Protein AF-A0A377Z4R5-F1 (afdb_monomer_lite)

Secondary structure (DSSP, 8-state):
-HHHHHHTS-SEEEEEEEPPSS-HHHHHHHHHHHHHHHHHHTT--EEEEEE--TT-SSEEEEEEEEPPPSSS--SS--

Sequence (78 aa):
MAQWLVNGWCRETIFNLKLPMKKRYEEVSQNLAYIQAQLDEHGVNAQIQARQLYHDREEVTVHVRRLWAAVGGRRDER

Radius of gyration: 14.07 Å; chains: 1; bounding box: 26×33×40 Å

Structure (mmCIF, N/CA/C/O backbone):
data_AF-A0A377Z4R5-F1
#
_entry.id   AF-A0A377Z4R5-F1
#
loop_
_atom_site.group_PDB
_atom_site.id
_atom_site.type_symbol
_atom_site.label_atom_id
_atom_site.label_alt_id
_atom_site.label_comp_id
_atom_site.label_asym_id
_atom_site.label_entity_id
_atom_site.label_seq_id
_atom_site.pdbx_PDB_ins_code
_atom_site.Cartn_x
_atom_site.Cartn_y
_atom_site.Cartn_z
_atom_site.occupancy
_atom_site.B_iso_or_equiv
_atom_site.auth_seq_id
_atom_site.auth_comp_id
_atom_site.auth_asym_id
_atom_site.auth_atom_id
_atom_site.pdbx_PDB_model_num
ATOM 1 N N . MET A 1 1 ? -5.747 0.628 -7.445 1.00 89.81 1 MET A N 1
ATOM 2 C CA . MET A 1 1 ? -4.299 0.315 -7.484 1.00 89.81 1 MET A CA 1
ATOM 3 C C . MET A 1 1 ? -4.022 -1.167 -7.687 1.00 89.81 1 MET A C 1
ATOM 5 O O . MET A 1 1 ? -3.234 -1.474 -8.569 1.00 89.81 1 MET A O 1
ATOM 9 N N . ALA A 1 2 ? -4.708 -2.079 -6.984 1.00 90.50 2 ALA A N 1
ATOM 10 C CA . ALA A 1 2 ? -4.562 -3.530 -7.187 1.00 90.50 2 ALA A CA 1
ATOM 11 C C . ALA A 1 2 ? -4.624 -3.964 -8.670 1.00 90.50 2 ALA A C 1
ATOM 13 O O . ALA A 1 2 ? -3.716 -4.639 -9.137 1.00 90.50 2 ALA A O 1
ATOM 14 N N . GLN A 1 3 ? -5.603 -3.474 -9.443 1.00 93.94 3 GLN A N 1
ATOM 15 C CA . GLN A 1 3 ? -5.732 -3.776 -10.878 1.00 93.94 3 GLN A CA 1
ATOM 16 C C . GLN A 1 3 ? -4.465 -3.473 -11.700 1.00 93.94 3 GLN A C 1
ATOM 18 O O . GLN A 1 3 ? -4.077 -4.275 -12.543 1.00 93.94 3 GLN A O 1
ATOM 23 N N . TRP A 1 4 ? -3.798 -2.340 -11.451 1.00 94.06 4 TRP A N 1
ATOM 24 C CA . TRP A 1 4 ? -2.572 -1.965 -12.168 1.00 94.06 4 TRP A CA 1
ATOM 25 C C . TRP A 1 4 ? -1.424 -2.930 -11.859 1.00 94.06 4 TRP A C 1
ATOM 27 O O . TRP A 1 4 ? -0.685 -3.321 -12.760 1.00 94.06 4 TRP A O 1
ATOM 37 N N . LEU A 1 5 ? -1.303 -3.338 -10.593 1.00 92.62 5 LEU A N 1
ATOM 38 C CA . LEU A 1 5 ? -0.272 -4.267 -10.135 1.00 92.62 5 LEU A CA 1
ATOM 39 C C . LEU A 1 5 ? -0.512 -5.691 -10.655 1.00 92.62 5 LEU A C 1
ATOM 41 O O . LEU A 1 5 ? 0.433 -6.341 -11.102 1.00 92.62 5 LEU A O 1
ATOM 45 N N . VAL A 1 6 ? -1.767 -6.151 -10.641 1.00 92.62 6 VAL A N 1
ATOM 46 C CA . VAL A 1 6 ? -2.176 -7.466 -11.159 1.00 92.62 6 VAL A CA 1
ATOM 47 C C . VAL A 1 6 ? -1.939 -7.555 -12.667 1.00 92.62 6 VAL A C 1
ATOM 49 O O . VAL A 1 6 ? -1.287 -8.487 -13.135 1.00 92.62 6 VAL A O 1
ATOM 52 N N . ASN A 1 7 ? -2.383 -6.546 -13.422 1.00 92.00 7 ASN A N 1
ATOM 53 C CA . ASN A 1 7 ? -2.216 -6.505 -14.877 1.00 92.00 7 ASN A CA 1
ATOM 54 C C . ASN A 1 7 ? -0.780 -6.195 -15.317 1.00 92.00 7 ASN A C 1
ATOM 56 O O . ASN A 1 7 ? -0.463 -6.306 -16.498 1.00 92.00 7 ASN A O 1
ATOM 60 N N . GLY A 1 8 ? 0.088 -5.793 -14.388 1.00 91.69 8 GLY A N 1
ATOM 61 C CA . GLY A 1 8 ? 1.475 -5.468 -14.685 1.00 91.69 8 GLY A CA 1
ATOM 62 C C . GLY A 1 8 ? 1.700 -4.146 -15.404 1.00 91.69 8 GLY A C 1
ATOM 63 O O . GLY A 1 8 ? 2.781 -3.938 -15.933 1.00 91.69 8 GLY A O 1
ATOM 64 N N . TRP A 1 9 ? 0.734 -3.230 -15.378 1.00 92.69 9 TRP A N 1
ATOM 65 C CA . TRP A 1 9 ? 0.845 -1.920 -16.031 1.00 92.69 9 TRP A CA 1
ATOM 66 C C . TRP A 1 9 ? 1.901 -1.005 -15.399 1.00 92.69 9 TRP A C 1
ATOM 68 O O . TRP A 1 9 ? 2.278 0.010 -15.979 1.00 92.69 9 TRP A O 1
ATOM 78 N N . CYS A 1 10 ? 2.391 -1.352 -14.209 1.00 92.81 10 CYS A N 1
ATOM 79 C CA . CYS A 1 10 ? 3.548 -0.722 -13.596 1.00 92.81 10 CYS A CA 1
ATOM 80 C C . CYS A 1 10 ? 4.407 -1.748 -12.845 1.00 92.81 10 CYS A C 1
ATOM 82 O O . CYS A 1 10 ? 3.928 -2.782 -12.367 1.00 92.81 10 CYS A O 1
ATOM 84 N N . ARG A 1 11 ? 5.703 -1.441 -12.726 1.00 91.06 11 ARG A N 1
ATOM 85 C CA . ARG A 1 11 ? 6.643 -2.207 -11.892 1.00 91.06 11 ARG A CA 1
ATOM 86 C C . ARG A 1 11 ? 6.628 -1.731 -10.443 1.00 91.06 11 ARG A C 1
ATOM 88 O O . ARG A 1 11 ? 6.674 -2.541 -9.522 1.00 91.06 11 ARG A O 1
ATOM 95 N N . GLU A 1 12 ? 6.564 -0.419 -10.259 1.00 95.56 12 GLU A N 1
ATOM 96 C CA . GLU A 1 12 ? 6.495 0.234 -8.958 1.00 95.56 12 GLU A CA 1
ATOM 97 C C . GLU A 1 12 ? 5.441 1.334 -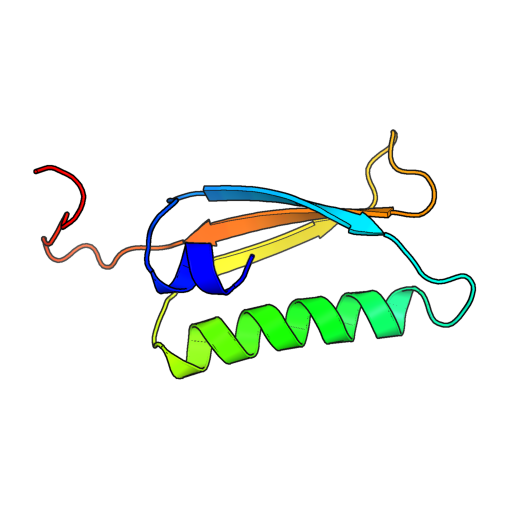9.000 1.00 95.56 12 GLU A C 1
ATOM 99 O O . GLU A 1 12 ? 5.202 1.941 -10.046 1.00 95.56 12 GLU A O 1
ATOM 104 N N . THR A 1 13 ? 4.801 1.586 -7.867 1.00 96.81 13 THR A N 1
ATOM 105 C CA . THR A 1 13 ? 3.815 2.656 -7.732 1.00 96.81 13 THR A CA 1
ATOM 106 C C . THR A 1 13 ? 3.909 3.286 -6.352 1.00 96.81 13 THR A C 1
ATOM 108 O O . THR A 1 13 ? 4.159 2.598 -5.361 1.00 96.81 13 THR A O 1
ATOM 111 N N . ILE A 1 14 ? 3.723 4.603 -6.306 1.00 97.50 14 ILE A N 1
ATOM 112 C CA . ILE A 1 14 ? 3.533 5.376 -5.084 1.00 97.50 14 ILE A CA 1
ATOM 113 C C . ILE A 1 14 ? 2.191 6.086 -5.219 1.00 97.50 14 ILE A C 1
ATOM 115 O O . ILE A 1 14 ? 1.939 6.739 -6.231 1.00 97.50 14 ILE A O 1
ATOM 119 N N . PHE A 1 15 ? 1.327 5.943 -4.222 1.00 97.56 15 PHE A N 1
ATOM 120 C CA . PHE A 1 15 ? 0.022 6.597 -4.196 1.00 97.56 15 PHE A CA 1
ATOM 121 C C . PHE A 1 15 ? -0.412 6.896 -2.761 1.00 97.56 15 PHE A C 1
ATOM 123 O O . PHE A 1 15 ? 0.031 6.245 -1.816 1.00 97.56 15 PHE A O 1
ATOM 130 N N . ASN A 1 16 ? -1.308 7.866 -2.598 1.00 97.56 16 ASN A N 1
ATOM 131 C CA . ASN A 1 16 ? -1.861 8.228 -1.298 1.00 97.56 16 ASN A CA 1
ATOM 132 C C . ASN A 1 16 ? -3.213 7.545 -1.051 1.00 97.56 16 ASN A C 1
ATOM 134 O O . ASN A 1 16 ? -4.062 7.480 -1.941 1.00 97.56 16 ASN A O 1
ATOM 138 N N . LEU A 1 17 ? -3.433 7.092 0.183 1.00 96.94 17 LEU A N 1
ATOM 139 C CA . LEU A 1 17 ? -4.739 6.695 0.707 1.00 96.94 17 LEU A CA 1
ATOM 140 C C . LEU A 1 17 ? -5.228 7.763 1.681 1.00 96.94 17 LEU A C 1
ATOM 142 O O . LEU A 1 17 ? -4.543 8.070 2.655 1.00 96.94 17 LEU A O 1
ATOM 146 N N . LYS A 1 18 ? -6.412 8.327 1.432 1.00 97.25 18 LYS A N 1
ATOM 147 C CA . LYS A 1 18 ? -7.032 9.289 2.350 1.00 97.25 18 L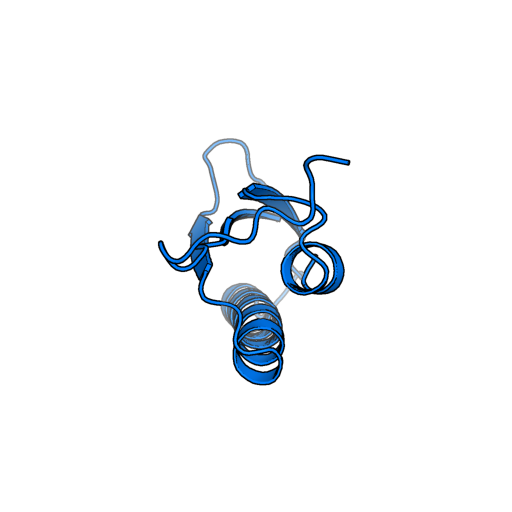YS A CA 1
ATOM 148 C C . LYS A 1 18 ? -7.563 8.563 3.585 1.00 97.25 18 LYS A C 1
ATOM 150 O O . LYS A 1 18 ? -8.126 7.477 3.476 1.00 97.25 18 LYS A O 1
ATOM 155 N N . LEU A 1 19 ? -7.375 9.166 4.753 1.00 96.00 19 LEU A N 1
ATOM 156 C CA . LEU A 1 19 ? -7.788 8.597 6.029 1.00 96.00 19 LEU A CA 1
ATOM 157 C C . LEU A 1 19 ? -9.224 9.008 6.375 1.00 96.00 19 LEU A C 1
ATOM 159 O O . LEU A 1 19 ? -9.580 10.176 6.212 1.00 96.00 19 LEU A O 1
ATOM 163 N N . PRO A 1 20 ? -10.042 8.095 6.925 1.00 95.88 20 PRO A N 1
ATOM 164 C CA . PRO A 1 20 ? -11.340 8.455 7.477 1.00 95.88 20 PRO A CA 1
ATOM 165 C C . PRO A 1 20 ? -11.190 9.264 8.775 1.00 95.88 20 PRO A C 1
ATOM 167 O O . PRO A 1 20 ? -10.147 9.287 9.436 1.00 95.88 20 PRO A O 1
ATOM 170 N N . MET A 1 21 ? -12.277 9.894 9.219 1.00 94.38 21 MET A N 1
ATOM 171 C CA . MET A 1 21 ? -12.263 10.671 10.465 1.00 94.38 21 MET A CA 1
ATOM 172 C C . MET A 1 21 ? -12.035 9.809 11.721 1.00 94.38 21 MET A C 1
ATOM 174 O O . MET A 1 21 ? -11.512 10.305 12.719 1.00 94.38 21 MET A O 1
ATOM 178 N N . LYS A 1 22 ? -12.429 8.529 11.695 1.00 93.81 22 LYS A N 1
ATOM 179 C CA . LYS A 1 22 ? -12.334 7.569 12.810 1.00 93.81 22 LYS A CA 1
ATOM 180 C C . LYS A 1 22 ? -11.765 6.244 12.303 1.00 93.81 22 LYS A C 1
ATOM 182 O O . LYS A 1 22 ? -11.888 5.963 11.121 1.00 93.81 22 LYS A O 1
ATOM 187 N N . LYS A 1 23 ? -11.186 5.432 13.197 1.00 94.88 23 LYS A N 1
ATOM 188 C CA . LYS A 1 23 ? -10.617 4.105 12.875 1.00 94.88 23 LYS A CA 1
ATOM 189 C C . LYS A 1 23 ? -9.580 4.129 11.736 1.00 94.88 23 LYS A C 1
ATOM 191 O O . LYS A 1 23 ? -9.599 3.313 10.821 1.00 94.88 23 LYS A O 1
ATOM 196 N N . ARG A 1 24 ? -8.695 5.133 11.765 1.00 95.38 24 ARG A N 1
ATOM 197 C CA . ARG A 1 24 ? -7.725 5.411 10.690 1.00 95.38 24 ARG A CA 1
ATOM 198 C C . ARG A 1 24 ? -6.782 4.240 10.436 1.00 95.38 24 ARG A C 1
ATOM 200 O O . ARG A 1 24 ? -6.530 3.896 9.287 1.00 95.38 24 ARG A O 1
ATOM 207 N N . TYR A 1 25 ? -6.254 3.653 11.507 1.00 94.88 25 TYR A N 1
ATOM 208 C CA . TYR A 1 25 ? -5.301 2.554 11.412 1.00 94.88 25 TYR A CA 1
ATOM 209 C C . TYR A 1 25 ? -5.968 1.286 10.873 1.00 94.88 25 TYR A C 1
ATOM 211 O O . TYR A 1 25 ? -5.415 0.618 10.001 1.00 94.88 25 TYR A O 1
ATOM 219 N N . GLU A 1 26 ? -7.169 0.984 11.357 1.00 96.06 26 GLU A N 1
ATOM 220 C CA . GLU A 1 26 ? -7.955 -0.168 10.933 1.00 96.06 26 GLU A CA 1
ATOM 221 C C . GLU A 1 26 ? -8.321 -0.059 9.453 1.00 96.06 26 GLU A C 1
ATOM 223 O O . GLU A 1 26 ? -8.115 -1.015 8.712 1.00 96.06 26 GLU A O 1
ATOM 228 N N . GLU A 1 27 ? -8.771 1.115 9.007 1.00 96.50 27 GLU A N 1
ATOM 229 C CA . GLU A 1 27 ? -9.124 1.361 7.608 1.00 96.50 27 GLU A CA 1
ATOM 230 C C . GLU A 1 27 ? -7.911 1.211 6.679 1.00 96.50 27 GLU A C 1
ATOM 232 O O . GLU A 1 27 ? -7.982 0.535 5.654 1.00 96.50 27 GLU A O 1
ATOM 237 N N . VAL A 1 28 ? -6.757 1.791 7.033 1.00 96.44 28 VAL A N 1
ATOM 238 C CA . VAL A 1 28 ? -5.528 1.613 6.238 1.00 96.44 28 VAL A CA 1
ATOM 239 C C . VAL A 1 28 ? -5.117 0.148 6.199 1.00 96.44 28 VAL A C 1
ATOM 241 O O . VAL A 1 28 ? -4.801 -0.365 5.130 1.00 96.44 28 VAL A O 1
ATOM 244 N N . SER A 1 29 ? -5.158 -0.542 7.338 1.00 96.38 29 SER A N 1
ATOM 245 C CA . SER A 1 29 ? -4.792 -1.958 7.420 1.00 96.38 29 SER A CA 1
ATOM 246 C C . SER A 1 29 ? -5.706 -2.828 6.556 1.00 96.38 29 SER A C 1
ATOM 248 O O . SER A 1 29 ? -5.217 -3.703 5.846 1.00 96.38 29 SER A O 1
ATOM 250 N N . GLN A 1 30 ? -7.013 -2.552 6.549 1.00 97.00 30 GLN A N 1
ATOM 251 C CA . GLN A 1 30 ? -7.984 -3.237 5.691 1.00 97.00 30 GLN A CA 1
ATOM 252 C C . GLN A 1 30 ? -7.718 -2.975 4.205 1.00 97.00 30 GLN A C 1
ATOM 254 O O . GLN A 1 30 ? -7.701 -3.914 3.413 1.00 97.00 30 GLN A O 1
ATOM 259 N N . ASN A 1 31 ? -7.434 -1.728 3.826 1.00 96.50 31 ASN A N 1
ATOM 260 C CA . ASN A 1 31 ? -7.112 -1.378 2.442 1.00 96.50 31 ASN A CA 1
ATOM 261 C C . ASN A 1 31 ? -5.805 -2.032 1.959 1.00 96.50 31 ASN A C 1
ATOM 263 O O . ASN A 1 31 ? -5.737 -2.523 0.831 1.00 96.50 31 ASN A O 1
ATOM 267 N N . LEU A 1 32 ? -4.770 -2.085 2.804 1.00 96.62 32 LEU A N 1
ATOM 268 C CA . LEU A 1 32 ? -3.519 -2.780 2.485 1.00 96.62 32 LEU A CA 1
ATOM 269 C C . LEU A 1 32 ? -3.723 -4.298 2.392 1.00 96.62 32 LEU A C 1
ATOM 271 O O . LEU A 1 32 ? -3.213 -4.917 1.460 1.00 96.62 32 LEU A O 1
ATOM 275 N N . ALA A 1 33 ? -4.510 -4.885 3.299 1.00 96.88 33 ALA A N 1
ATOM 276 C CA . ALA A 1 33 ? -4.864 -6.302 3.257 1.00 96.88 33 ALA A CA 1
ATOM 277 C C . ALA A 1 33 ? -5.663 -6.657 1.995 1.00 96.88 33 ALA A C 1
ATOM 279 O O . ALA A 1 33 ? -5.410 -7.692 1.389 1.00 96.88 33 ALA A O 1
ATOM 280 N N . TYR A 1 34 ? -6.570 -5.782 1.550 1.00 97.06 34 TYR A N 1
ATOM 281 C CA . TYR A 1 34 ? -7.286 -5.950 0.287 1.00 97.06 34 TYR A CA 1
ATOM 282 C C . TYR A 1 34 ? -6.328 -5.982 -0.911 1.00 97.06 34 TYR A C 1
ATOM 284 O O . TYR A 1 34 ? -6.434 -6.857 -1.767 1.00 97.06 34 TYR A O 1
ATOM 292 N N . ILE A 1 35 ? -5.359 -5.059 -0.966 1.00 95.62 35 ILE A N 1
ATOM 293 C CA . ILE A 1 35 ? -4.352 -5.051 -2.038 1.00 95.62 35 ILE A CA 1
ATOM 294 C C . ILE A 1 35 ? -3.515 -6.334 -1.997 1.00 95.62 35 ILE A C 1
ATOM 296 O O . ILE A 1 35 ? -3.300 -6.933 -3.047 1.00 95.62 35 ILE A O 1
ATOM 300 N N . GLN A 1 36 ? -3.081 -6.771 -0.812 1.00 95.56 36 GLN A N 1
ATOM 301 C CA . GLN A 1 36 ? -2.319 -8.010 -0.653 1.00 95.56 36 GLN A CA 1
ATOM 302 C C . GLN A 1 36 ? -3.125 -9.234 -1.105 1.00 95.56 36 GLN A C 1
ATOM 304 O O . GLN A 1 36 ? -2.625 -10.019 -1.901 1.00 95.56 36 GLN A O 1
ATOM 309 N N . ALA A 1 37 ? -4.390 -9.350 -0.693 1.00 96.56 37 ALA A N 1
ATOM 310 C CA . ALA A 1 37 ? -5.256 -10.463 -1.078 1.00 96.56 37 ALA A CA 1
ATOM 311 C C . ALA A 1 37 ? -5.437 -10.557 -2.601 1.00 96.56 37 ALA A C 1
ATOM 313 O O . ALA A 1 37 ? -5.367 -11.646 -3.160 1.00 96.56 37 ALA A O 1
ATOM 314 N N . GLN A 1 38 ? -5.607 -9.421 -3.285 1.00 96.00 38 GLN A N 1
ATOM 315 C CA . GLN A 1 38 ? -5.691 -9.387 -4.749 1.00 96.00 38 GLN A CA 1
ATOM 316 C C . GLN A 1 38 ? -4.378 -9.815 -5.419 1.00 96.00 38 GLN A C 1
ATOM 318 O O . GLN A 1 38 ? -4.389 -10.460 -6.462 1.00 96.00 38 GLN A O 1
ATOM 323 N N . LEU A 1 39 ? -3.230 -9.470 -4.840 1.00 93.56 39 LEU A N 1
ATOM 324 C CA . LEU A 1 39 ? -1.940 -9.916 -5.363 1.00 93.56 39 LEU A CA 1
ATOM 325 C C . LEU A 1 39 ? -1.741 -11.421 -5.159 1.00 93.56 39 LEU A C 1
ATOM 327 O O . LEU A 1 39 ? -1.312 -12.099 -6.093 1.00 93.56 39 LEU A O 1
ATOM 331 N N . ASP A 1 40 ? -2.108 -11.938 -3.986 1.00 94.06 40 ASP A N 1
ATOM 332 C CA . ASP A 1 40 ? -2.014 -13.359 -3.647 1.00 94.06 40 ASP A CA 1
ATOM 333 C C . ASP A 1 40 ? -2.930 -14.211 -4.536 1.00 94.06 40 ASP A C 1
ATOM 335 O O . ASP A 1 40 ? -2.489 -15.221 -5.085 1.00 94.06 40 ASP A O 1
ATOM 339 N N . GLU A 1 41 ? -4.173 -13.766 -4.757 1.00 95.19 41 GLU A N 1
ATOM 340 C CA . GLU A 1 41 ? -5.153 -14.422 -5.635 1.00 95.19 41 GLU A CA 1
ATOM 341 C C . GLU A 1 41 ? -4.629 -14.589 -7.072 1.00 95.19 41 GLU A C 1
ATOM 343 O O . GLU A 1 41 ? -4.857 -15.614 -7.714 1.00 95.19 41 GLU A O 1
ATOM 348 N N . HIS A 1 42 ? -3.866 -13.611 -7.563 1.00 93.00 42 HIS A N 1
ATOM 349 C CA . HIS A 1 42 ? -3.272 -13.629 -8.900 1.00 93.00 42 HIS A CA 1
ATOM 350 C C . HIS A 1 42 ? -1.821 -14.146 -8.934 1.00 93.00 42 HIS A C 1
ATOM 352 O O . HIS A 1 42 ? -1.179 -14.094 -9.987 1.00 93.00 42 HIS A O 1
ATOM 358 N N . GLY A 1 43 ? -1.281 -14.633 -7.810 1.00 92.31 43 GLY A N 1
ATOM 359 C CA . GLY A 1 43 ? 0.092 -15.142 -7.715 1.00 92.31 43 GLY A CA 1
ATOM 360 C C . GLY A 1 43 ? 1.170 -14.087 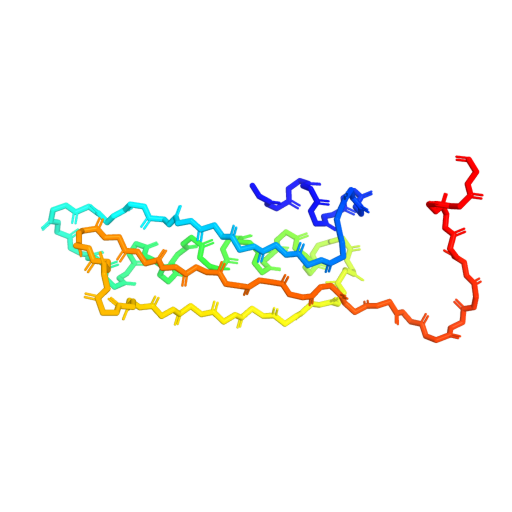-7.996 1.00 92.31 43 GLY A C 1
ATOM 361 O O . GLY A 1 43 ? 2.264 -14.414 -8.465 1.00 92.31 43 GLY A O 1
ATOM 362 N N . VAL A 1 44 ? 0.871 -12.808 -7.760 1.00 91.81 44 VAL A N 1
ATOM 363 C CA . VAL A 1 44 ? 1.791 -11.695 -7.999 1.00 91.81 44 VAL A CA 1
ATOM 364 C C . VAL A 1 44 ? 2.613 -11.430 -6.747 1.00 91.81 44 VAL A C 1
ATOM 366 O O . VAL A 1 44 ? 2.112 -10.932 -5.746 1.00 91.81 44 VAL A O 1
ATOM 369 N N . ASN A 1 45 ? 3.916 -11.687 -6.826 1.00 92.94 45 ASN A N 1
ATOM 370 C CA . ASN A 1 45 ? 4.823 -11.354 -5.736 1.00 92.94 45 ASN A CA 1
ATOM 371 C C . ASN A 1 45 ? 5.096 -9.838 -5.712 1.00 92.94 45 ASN A C 1
ATOM 373 O O . ASN A 1 45 ? 5.497 -9.255 -6.724 1.00 92.94 45 ASN A O 1
ATOM 377 N N . ALA A 1 46 ? 4.886 -9.184 -4.572 1.00 94.00 46 ALA A N 1
ATOM 378 C CA . ALA A 1 46 ? 5.139 -7.757 -4.406 1.00 94.00 46 ALA A CA 1
ATOM 379 C C . ALA A 1 46 ? 5.527 -7.413 -2.964 1.00 94.00 46 ALA A C 1
ATOM 381 O O . ALA A 1 46 ? 5.228 -8.139 -2.022 1.00 94.00 46 ALA A O 1
ATOM 382 N N . GLN A 1 47 ? 6.190 -6.272 -2.800 1.00 95.88 47 GLN A N 1
ATOM 383 C CA . GLN A 1 47 ? 6.511 -5.678 -1.508 1.00 95.88 47 GLN A CA 1
ATOM 384 C C . GLN A 1 47 ? 5.683 -4.413 -1.327 1.00 95.88 47 GLN A C 1
ATOM 386 O O . GLN A 1 47 ? 5.719 -3.536 -2.190 1.00 95.88 47 GLN A O 1
ATOM 391 N N . ILE A 1 48 ? 4.960 -4.321 -0.213 1.00 96.50 48 ILE A N 1
ATOM 392 C CA . ILE A 1 48 ? 4.106 -3.181 0.127 1.00 96.50 48 ILE A CA 1
ATOM 393 C C . ILE A 1 48 ? 4.678 -2.493 1.364 1.00 96.50 48 ILE A C 1
ATOM 395 O O . ILE A 1 48 ? 4.965 -3.141 2.371 1.00 96.50 48 ILE A O 1
ATOM 399 N N . GLN A 1 49 ? 4.831 -1.175 1.295 1.00 97.44 49 GLN A N 1
ATOM 400 C CA . GLN A 1 49 ? 5.231 -0.329 2.413 1.00 97.44 49 GLN A CA 1
ATOM 401 C C . GLN A 1 49 ? 4.279 0.855 2.495 1.00 97.44 49 GLN A C 1
ATOM 403 O O . GLN A 1 49 ? 3.959 1.472 1.485 1.00 97.44 49 GLN A O 1
ATOM 408 N N . ALA A 1 50 ? 3.833 1.193 3.697 1.00 97.19 50 ALA A N 1
ATOM 409 C CA . ALA A 1 50 ? 2.958 2.332 3.917 1.00 97.19 50 ALA A CA 1
ATOM 410 C C . ALA A 1 50 ? 3.507 3.179 5.058 1.00 97.19 50 ALA A C 1
ATOM 412 O O . ALA A 1 50 ? 3.896 2.652 6.103 1.00 97.19 50 ALA A O 1
ATOM 413 N N . ARG A 1 51 ? 3.552 4.494 4.854 1.00 96.88 51 ARG A N 1
ATOM 414 C CA . ARG A 1 51 ? 3.997 5.442 5.871 1.00 96.88 51 ARG A CA 1
ATOM 415 C C . ARG A 1 51 ? 3.272 6.766 5.706 1.00 96.88 51 ARG A C 1
ATOM 417 O O . ARG A 1 51 ? 3.156 7.283 4.603 1.00 96.88 51 ARG A O 1
ATOM 424 N N . GLN A 1 52 ? 2.823 7.324 6.824 1.00 97.19 52 GLN A N 1
ATOM 425 C CA . GLN A 1 52 ? 2.414 8.721 6.879 1.00 97.19 52 GLN A CA 1
ATOM 426 C C . GLN A 1 52 ? 3.683 9.580 6.854 1.00 97.19 52 GLN A C 1
ATOM 428 O O . GLN A 1 52 ? 4.457 9.588 7.816 1.00 97.19 52 GLN A O 1
ATOM 433 N N . LEU A 1 53 ? 3.964 10.199 5.709 1.00 97.62 53 LEU A N 1
ATOM 434 C CA . LEU A 1 53 ? 5.154 11.020 5.502 1.00 97.62 53 LEU A CA 1
ATOM 435 C C . LEU A 1 53 ? 5.003 12.389 6.172 1.00 97.62 53 LEU A C 1
ATOM 437 O O . LEU A 1 53 ? 3.918 12.789 6.575 1.00 97.62 53 LEU A O 1
ATOM 441 N N . TYR A 1 54 ? 6.104 13.139 6.264 1.00 97.50 54 TYR A N 1
ATOM 442 C CA . TYR A 1 54 ? 6.112 14.461 6.904 1.00 97.50 54 TYR A CA 1
ATOM 443 C C . TYR A 1 54 ? 5.102 15.448 6.287 1.00 97.50 54 TYR A C 1
ATOM 445 O O . TYR A 1 54 ? 4.531 16.273 6.994 1.00 97.50 54 TYR A O 1
ATOM 453 N N . HIS A 1 55 ? 4.869 15.350 4.976 1.00 97.00 55 HIS A N 1
ATOM 454 C CA . HIS A 1 55 ? 3.918 16.202 4.260 1.00 97.00 55 HIS A CA 1
ATOM 455 C C . HIS A 1 55 ? 2.489 15.637 4.220 1.00 97.00 55 HIS A C 1
ATOM 457 O O . HIS A 1 55 ? 1.585 16.330 3.752 1.00 97.00 55 HIS A O 1
ATOM 463 N N . ASP A 1 56 ? 2.266 14.424 4.733 1.00 95.25 56 ASP A N 1
ATOM 464 C CA . ASP A 1 56 ? 0.948 13.799 4.740 1.00 95.25 56 ASP A CA 1
ATOM 465 C C . ASP A 1 56 ? 0.114 14.348 5.905 1.00 95.25 56 ASP A C 1
ATOM 467 O O . ASP A 1 56 ? 0.511 14.285 7.070 1.00 95.25 56 ASP A O 1
ATOM 471 N N . ARG A 1 57 ? -1.076 14.878 5.596 1.00 95.50 57 ARG A N 1
ATOM 472 C CA . ARG A 1 57 ? -2.059 15.282 6.614 1.00 95.50 57 ARG A CA 1
ATOM 473 C C . ARG A 1 57 ? -2.956 14.102 6.977 1.00 95.50 57 ARG A C 1
ATOM 475 O O . ARG A 1 57 ? -2.538 13.191 7.680 1.00 95.50 57 ARG A O 1
ATOM 482 N N . GLU A 1 58 ? -4.194 14.093 6.492 1.00 96.44 58 GLU A N 1
ATOM 483 C CA . GLU A 1 58 ? -5.148 12.996 6.690 1.00 96.44 58 GLU A CA 1
ATOM 484 C C . GLU A 1 58 ? -5.018 11.962 5.570 1.00 96.44 58 GLU A C 1
ATOM 486 O O . GLU A 1 58 ? -5.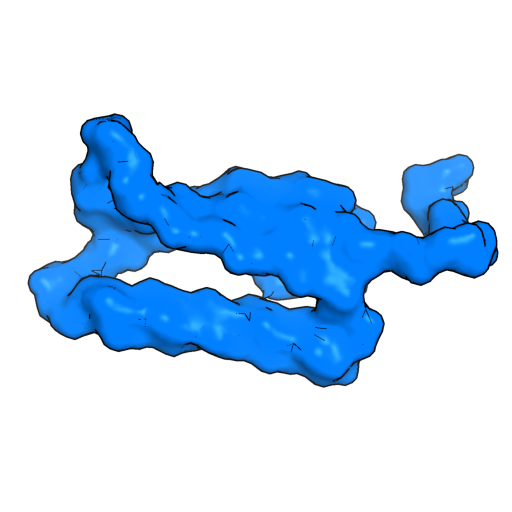979 11.618 4.886 1.00 96.44 58 GLU A O 1
ATOM 491 N N . GLU A 1 59 ? -3.794 11.499 5.345 1.00 97.44 59 GLU A N 1
ATOM 492 C CA . GLU A 1 59 ? -3.481 10.507 4.327 1.00 97.44 59 GLU A CA 1
ATOM 493 C C . GLU A 1 59 ? -2.244 9.693 4.692 1.00 97.44 59 GLU A C 1
ATOM 495 O O . GLU A 1 59 ? -1.497 10.050 5.599 1.00 97.44 59 GLU A O 1
ATOM 500 N N . VAL A 1 60 ? -2.052 8.577 3.998 1.00 97.56 60 VAL A N 1
ATOM 501 C CA . VAL A 1 60 ? -0.864 7.728 4.100 1.00 97.56 60 VAL A CA 1
ATOM 502 C C . VAL A 1 60 ? -0.323 7.500 2.701 1.00 97.56 60 VAL A C 1
ATOM 504 O O . VAL A 1 60 ? -1.077 7.131 1.799 1.00 97.56 60 VAL A O 1
ATOM 507 N N . THR A 1 61 ? 0.980 7.686 2.524 1.00 98.31 61 THR A N 1
ATOM 508 C CA . THR A 1 61 ? 1.673 7.323 1.291 1.00 98.31 61 THR A CA 1
ATOM 509 C C . THR A 1 61 ? 2.004 5.831 1.297 1.00 98.31 61 THR A C 1
ATOM 511 O O . THR A 1 61 ? 2.608 5.312 2.239 1.00 98.31 61 THR A O 1
ATOM 514 N N . VAL A 1 62 ? 1.618 5.132 0.233 1.00 98.06 62 VAL A N 1
ATOM 515 C CA . VAL A 1 62 ? 1.871 3.704 0.026 1.00 98.06 62 VAL A CA 1
ATOM 516 C C . VAL A 1 62 ? 2.802 3.536 -1.165 1.00 98.06 62 VAL A C 1
ATOM 518 O O . VAL A 1 62 ? 2.544 4.075 -2.238 1.00 98.06 62 VAL A O 1
ATOM 521 N N . HIS A 1 63 ? 3.867 2.764 -0.981 1.00 98.12 63 HIS A N 1
ATOM 522 C CA . HIS A 1 63 ? 4.744 2.276 -2.038 1.00 98.12 63 HIS A CA 1
ATOM 523 C C . HIS A 1 63 ? 4.505 0.785 -2.246 1.00 98.12 63 HIS A C 1
ATOM 525 O O . HIS A 1 63 ? 4.438 0.012 -1.287 1.00 98.12 63 HIS A O 1
ATOM 531 N N . VAL A 1 64 ? 4.382 0.380 -3.507 1.00 97.12 64 VAL A N 1
ATOM 532 C CA . VAL A 1 64 ? 4.321 -1.030 -3.890 1.00 97.12 64 VAL A CA 1
ATOM 533 C C . VAL A 1 64 ? 5.339 -1.306 -4.980 1.00 97.12 64 VAL A C 1
ATOM 535 O O . VAL A 1 64 ? 5.333 -0.648 -6.022 1.00 97.12 64 VAL A O 1
ATOM 538 N N . ARG A 1 65 ? 6.176 -2.321 -4.762 1.00 95.69 65 ARG A N 1
ATOM 539 C CA . ARG A 1 65 ? 7.132 -2.838 -5.741 1.00 95.69 65 ARG A CA 1
ATOM 540 C C . ARG A 1 65 ? 6.761 -4.258 -6.138 1.00 95.69 65 ARG A C 1
ATOM 542 O O . ARG A 1 65 ? 6.866 -5.174 -5.325 1.00 95.69 65 ARG A O 1
ATOM 549 N N . ARG A 1 66 ? 6.381 -4.451 -7.400 1.00 92.50 66 ARG A N 1
ATOM 550 C CA . ARG A 1 66 ? 6.121 -5.771 -7.982 1.00 92.50 66 ARG A CA 1
ATOM 551 C C . ARG A 1 66 ? 7.447 -6.481 -8.263 1.00 92.50 66 ARG A C 1
ATOM 553 O O . ARG A 1 66 ? 8.346 -5.921 -8.893 1.00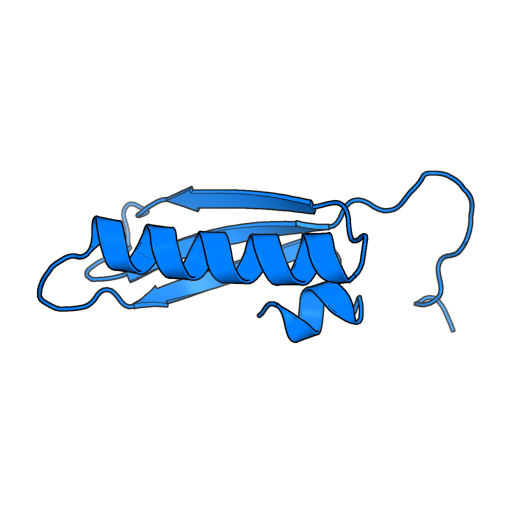 92.50 66 ARG A O 1
ATOM 560 N N . LEU A 1 67 ? 7.569 -7.721 -7.801 1.00 89.94 67 LEU A N 1
ATOM 561 C CA . LEU A 1 67 ? 8.712 -8.593 -8.044 1.00 89.94 67 LEU A CA 1
ATOM 562 C C . LEU A 1 67 ? 8.364 -9.547 -9.187 1.00 89.94 67 LEU A C 1
ATOM 564 O O . LEU A 1 67 ? 7.389 -10.292 -9.120 1.00 89.94 67 LEU A O 1
ATOM 568 N N . TRP A 1 68 ? 9.159 -9.529 -10.252 1.00 82.44 68 TRP A N 1
ATOM 569 C CA . TRP A 1 68 ? 9.045 -10.512 -11.329 1.00 82.44 68 TRP A CA 1
ATOM 570 C C . TRP A 1 68 ? 10.010 -11.657 -11.070 1.00 82.44 68 TRP A C 1
ATOM 572 O O . TRP A 1 68 ? 11.147 -11.427 -10.653 1.00 82.44 68 TRP A O 1
ATOM 582 N N . ALA A 1 69 ? 9.558 -12.888 -11.305 1.00 68.38 69 ALA A N 1
ATOM 583 C CA . ALA A 1 69 ? 10.443 -14.041 -11.269 1.00 68.38 69 ALA A CA 1
ATOM 584 C C . ALA A 1 69 ? 11.584 -13.843 -12.281 1.00 68.38 69 ALA A C 1
ATOM 586 O O . ALA A 1 69 ? 11.371 -13.332 -13.379 1.00 68.38 69 ALA A O 1
ATOM 587 N N . ALA A 1 70 ? 12.795 -14.263 -11.914 1.00 57.59 70 ALA A N 1
ATOM 588 C CA . ALA A 1 70 ? 13.997 -14.128 -12.740 1.00 57.59 70 ALA A CA 1
ATOM 589 C C . ALA A 1 70 ? 13.963 -14.959 -14.044 1.00 57.59 70 ALA A C 1
ATOM 591 O O . ALA A 1 70 ? 14.887 -14.875 -14.849 1.00 57.59 70 ALA A O 1
ATOM 592 N N . VAL A 1 71 ? 12.912 -15.756 -14.269 1.00 50.41 71 VAL A N 1
ATOM 593 C CA . VAL A 1 71 ? 12.738 -16.550 -15.489 1.00 50.41 71 VAL A CA 1
ATOM 594 C C . VAL A 1 71 ? 12.006 -15.704 -16.529 1.00 50.41 71 VAL A C 1
ATOM 596 O O . VAL A 1 71 ? 10.893 -15.232 -16.304 1.00 50.41 71 VAL A O 1
ATOM 599 N N . GLY A 1 72 ? 12.699 -15.479 -17.646 1.00 49.44 72 GLY A N 1
ATOM 600 C CA . GLY A 1 72 ? 12.396 -14.484 -18.666 1.00 49.44 72 GLY A CA 1
ATOM 601 C C . GLY A 1 72 ? 10.966 -14.516 -19.194 1.00 49.44 72 GLY A C 1
ATOM 602 O O . GLY A 1 72 ? 10.449 -15.538 -19.637 1.00 49.44 72 GLY A O 1
ATOM 603 N N . GLY A 1 73 ? 10.359 -13.336 -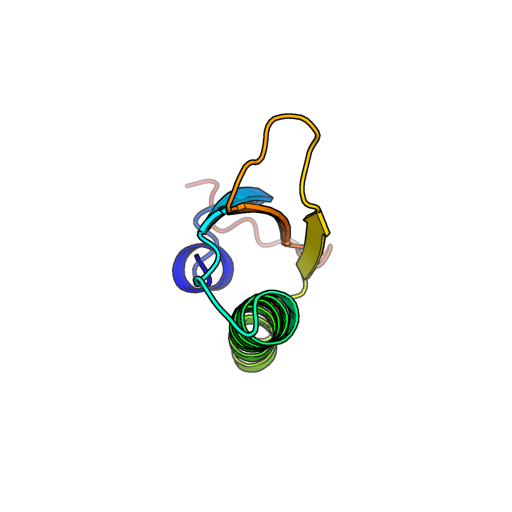19.190 1.00 48.88 73 GLY A N 1
ATOM 604 C CA . GLY A 1 73 ? 9.031 -13.101 -19.726 1.00 48.88 73 GLY A CA 1
ATOM 605 C C . GLY A 1 73 ? 8.612 -11.656 -19.513 1.00 48.88 73 GLY A C 1
ATOM 606 O O . GLY A 1 73 ? 7.539 -11.405 -18.974 1.00 48.88 73 GLY A O 1
ATOM 607 N N . ARG A 1 74 ? 9.468 -10.699 -19.900 1.00 52.56 74 ARG A N 1
ATOM 608 C CA . ARG A 1 74 ? 9.045 -9.309 -20.110 1.00 52.56 74 ARG A CA 1
ATOM 609 C C . ARG A 1 74 ? 7.944 -9.332 -21.177 1.00 52.56 74 ARG A C 1
ATOM 611 O O . ARG A 1 74 ? 8.232 -9.443 -22.364 1.00 52.56 74 ARG A O 1
ATOM 618 N N . ARG A 1 75 ? 6.679 -9.307 -20.751 1.00 53.78 75 ARG A N 1
ATOM 619 C CA . ARG A 1 75 ? 5.525 -9.116 -21.646 1.00 53.78 75 ARG A CA 1
ATOM 620 C C . ARG A 1 75 ? 5.359 -7.654 -22.071 1.00 53.78 75 ARG A C 1
ATOM 622 O O . ARG A 1 75 ? 4.665 -7.406 -23.046 1.00 53.78 75 ARG A O 1
ATOM 629 N N . ASP A 1 76 ? 6.058 -6.734 -21.409 1.00 53.38 76 ASP A N 1
ATOM 630 C CA . ASP A 1 76 ? 5.838 -5.287 -21.532 1.00 53.38 76 ASP A CA 1
ATOM 631 C C . ASP A 1 76 ? 6.869 -4.590 -22.446 1.00 53.38 76 ASP A C 1
ATOM 633 O O . ASP A 1 76 ? 7.096 -3.391 -22.335 1.00 53.38 76 ASP A O 1
ATOM 637 N N . GLU A 1 77 ? 7.536 -5.343 -23.329 1.00 43.75 77 GLU A N 1
ATOM 638 C CA . GLU A 1 77 ? 8.586 -4.842 -24.240 1.00 43.75 77 GLU A CA 1
ATOM 639 C C . GLU A 1 77 ? 8.202 -5.009 -25.729 1.00 43.75 77 GLU A C 1
ATOM 641 O O . GLU A 1 77 ? 9.072 -5.129 -26.589 1.00 43.75 77 GLU A O 1
ATOM 646 N N . ARG A 1 78 ? 6.899 -5.043 -26.044 1.00 36.94 78 ARG A N 1
ATOM 647 C CA . ARG A 1 78 ? 6.371 -5.026 -27.420 1.00 36.94 78 ARG A CA 1
ATOM 648 C C . ARG A 1 78 ? 5.486 -3.817 -27.668 1.00 36.94 78 ARG A C 1
ATOM 650 O O . ARG A 1 78 ? 4.676 -3.509 -26.769 1.00 36.94 78 ARG A O 1
#

Organism: Klebsiella pneumoniae subsp. ozaenae (NCBI:txid574)

InterPro domains:
  IPR029063 S-adenosyl-L-methionine-dependent methyltransferase superfamily [G3DSA:3.40.50.150] (1-69)

pLDDT: mean 89.5, std 15.04, range [36.94, 98.31]

Foldseek 3Di:
DLVCQLVVVDQKDKDKDAADPPPRVVVVVVVVVVSVVSCVVSVWDKDKDWAQDPPHDRIIIIMMGTDDDPPDDPVPPD